Protein AF-A5YVT8-F1 (afdb_monomer)

Sequence (45 aa):
MASGSYWCYSCSRFVWVSDSISCPDCDGGFLELIQ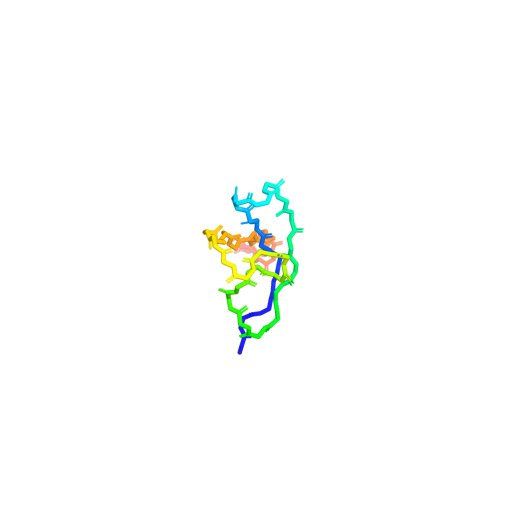EPLDFTPSDS

InterPro domains:
  IPR039525 E3 ubiquitin-protein ligase RNF126-like, zinc-ribbon [PF14369] (5-34)

Secondary structure (DSSP, 8-state):
---EEEEETTTTEEEEESSSSS-TTTS-S-EEEE-----------

Nearest PDB structures 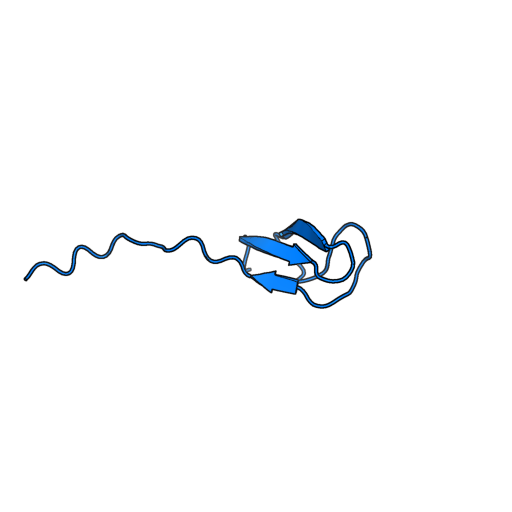(foldseek):
  7pks-assembly1_L  TM=6.881E-01  e=1.279E+00  Sus scrofa domesticus
  7ycx-assembly1_a  TM=6.952E-01  e=1.279E+00  Sus scrofa
  7d59-assembly1_L  TM=6.090E-01  e=2.454E+00  Homo sapiens
  5iy8-assembly1_L  TM=5.889E-01  e=6.958E+00  Homo sapiens

Solvent-accessible surface area (backbone atoms only — not comparable to full-atom values): 3034 Å² total; per-residue (Å²): 121,76,59,49,46,26,40,30,65,73,77,70,42,82,45,79,34,58,77,58,102,48,37,93,87,74,73,43,68,62,70,44,78,54,72,72,81,80,86,74,68,82,77,78,128

Structure (mmCIF, N/CA/C/O backbone):
data_AF-A5YVT8-F1
#
_entry.id   AF-A5YVT8-F1
#
loop_
_atom_site.group_PDB
_atom_site.id
_atom_site.type_symbol
_atom_site.label_atom_id
_atom_site.label_alt_id
_atom_site.label_comp_id
_atom_site.label_asym_id
_atom_s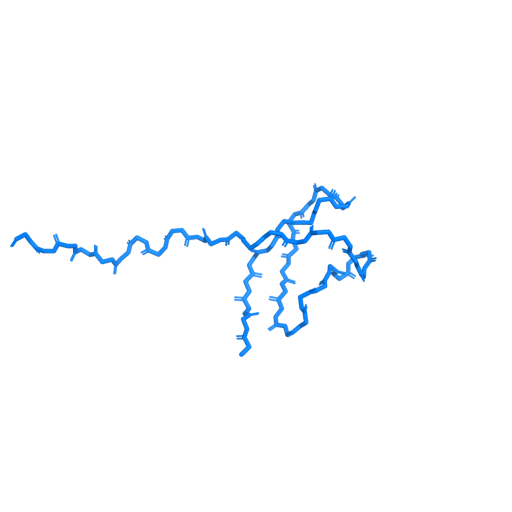ite.label_entity_id
_atom_site.label_seq_id
_atom_site.pdbx_PDB_ins_code
_atom_site.Cartn_x
_atom_site.Cartn_y
_atom_site.Cartn_z
_atom_site.occupancy
_atom_site.B_iso_or_equiv
_atom_site.auth_seq_id
_atom_site.auth_comp_id
_atom_site.auth_asym_id
_atom_site.auth_atom_id
_atom_site.pdbx_PDB_model_num
ATOM 1 N N . MET A 1 1 ? 12.400 -7.620 14.552 1.00 53.66 1 MET A N 1
ATOM 2 C CA . MET A 1 1 ? 11.946 -7.365 13.172 1.00 53.66 1 MET A CA 1
ATOM 3 C C . MET A 1 1 ? 10.563 -6.740 13.235 1.00 53.66 1 MET A C 1
ATOM 5 O O . MET A 1 1 ? 9.753 -7.211 14.025 1.00 53.66 1 MET A O 1
ATOM 9 N N . ALA A 1 2 ? 10.327 -5.641 12.518 1.00 61.34 2 ALA A N 1
ATOM 10 C CA . ALA A 1 2 ? 9.012 -5.008 12.448 1.00 61.34 2 ALA A CA 1
ATOM 11 C C . ALA A 1 2 ? 8.218 -5.697 11.334 1.00 61.34 2 ALA A C 1
ATOM 13 O O . ALA A 1 2 ? 8.623 -5.640 10.177 1.00 61.34 2 ALA A O 1
ATOM 14 N N . SER A 1 3 ? 7.133 -6.377 11.704 1.00 74.19 3 SER A N 1
ATOM 15 C CA . SER A 1 3 ? 6.184 -6.956 10.754 1.00 74.19 3 SER A CA 1
ATOM 16 C C . SER A 1 3 ? 4.872 -6.193 10.858 1.00 74.19 3 SER A C 1
ATOM 18 O O . SER A 1 3 ? 4.434 -5.870 11.963 1.00 74.19 3 SER A O 1
ATOM 20 N N . GLY A 1 4 ? 4.280 -5.840 9.722 1.00 84.94 4 GLY A N 1
ATOM 21 C CA . GLY A 1 4 ? 3.121 -4.958 9.699 1.00 84.94 4 GLY A CA 1
ATOM 22 C C . GLY A 1 4 ? 2.518 -4.785 8.314 1.00 84.94 4 GLY A C 1
ATOM 23 O O . GLY A 1 4 ? 3.054 -5.252 7.306 1.00 84.94 4 GLY A O 1
ATOM 24 N N . SER A 1 5 ? 1.371 -4.117 8.285 1.00 88.69 5 SER A N 1
ATOM 25 C CA . SER A 1 5 ? 0.709 -3.689 7.057 1.00 88.69 5 SER A CA 1
ATOM 26 C C . SER A 1 5 ? 1.326 -2.373 6.599 1.00 88.69 5 SER A C 1
ATOM 28 O O . SER A 1 5 ? 1.411 -1.424 7.374 1.00 88.69 5 SER A O 1
ATOM 30 N N . TYR A 1 6 ? 1.754 -2.303 5.345 1.00 89.50 6 TYR A N 1
ATOM 31 C CA . TYR A 1 6 ? 2.350 -1.109 4.757 1.00 89.50 6 TYR A CA 1
ATOM 32 C C . TYR A 1 6 ? 1.565 -0.680 3.523 1.00 89.50 6 TYR A C 1
ATOM 34 O O . TYR A 1 6 ? 1.010 -1.507 2.797 1.00 89.50 6 TYR A O 1
ATOM 42 N N . TRP A 1 7 ? 1.546 0.619 3.253 1.00 90.19 7 TRP A N 1
ATOM 43 C CA . TRP A 1 7 ? 1.062 1.156 1.990 1.00 90.19 7 TRP A CA 1
ATOM 44 C C . TRP A 1 7 ? 2.232 1.454 1.068 1.00 90.19 7 TRP A C 1
ATOM 46 O O . TRP A 1 7 ? 3.112 2.253 1.393 1.00 90.19 7 TRP A O 1
ATOM 56 N N . CYS A 1 8 ? 2.235 0.814 -0.097 1.00 92.38 8 CYS A N 1
ATOM 57 C CA . CYS A 1 8 ? 3.199 1.110 -1.139 1.00 92.38 8 CYS A CA 1
ATOM 58 C C . CYS A 1 8 ? 2.664 2.219 -2.039 1.00 92.38 8 CYS A C 1
ATOM 60 O O . CYS A 1 8 ? 1.685 2.023 -2.760 1.00 92.38 8 CYS A O 1
ATOM 62 N N . TYR A 1 9 ? 3.353 3.358 -2.068 1.00 90.00 9 TYR A N 1
ATOM 63 C CA . TYR A 1 9 ? 2.988 4.471 -2.948 1.00 90.00 9 TYR A CA 1
ATOM 64 C C . TYR A 1 9 ? 3.260 4.178 -4.427 1.00 90.00 9 TYR A C 1
ATOM 66 O O . TYR 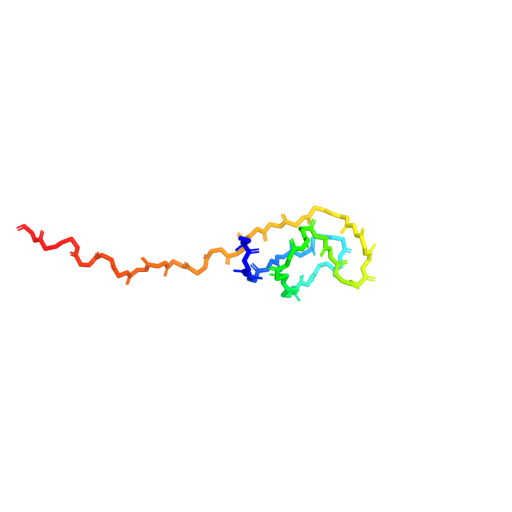A 1 9 ? 2.565 4.707 -5.288 1.00 90.00 9 TYR A O 1
ATOM 74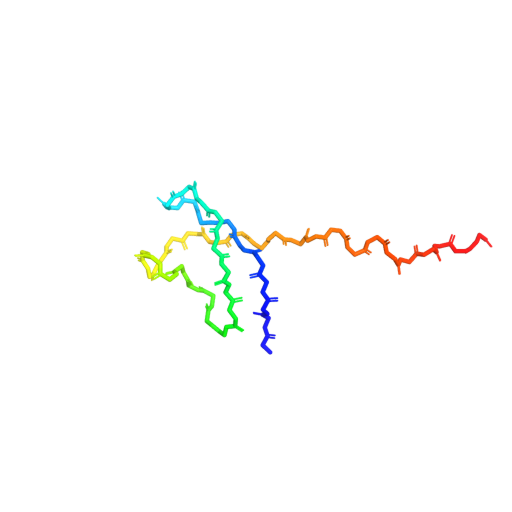 N N . SER A 1 10 ? 4.229 3.308 -4.732 1.00 91.19 10 SER A N 1
ATOM 75 C CA . SER A 1 10 ? 4.553 2.944 -6.117 1.00 91.19 10 SER A CA 1
ATOM 76 C C . SER A 1 10 ? 3.470 2.069 -6.744 1.00 91.19 10 SER A C 1
ATOM 78 O O . SER A 1 10 ? 3.084 2.290 -7.886 1.00 91.19 10 SER A O 1
ATOM 80 N N . CYS A 1 11 ? 2.969 1.084 -5.995 1.00 91.31 11 CYS A N 1
ATOM 81 C CA . CYS A 1 11 ? 1.898 0.202 -6.460 1.00 91.31 11 CYS A CA 1
ATOM 82 C C . CYS A 1 11 ? 0.508 0.759 -6.126 1.00 91.31 11 CYS A C 1
ATOM 84 O O . CYS A 1 11 ? -0.490 0.264 -6.646 1.00 91.31 11 CYS A O 1
ATOM 86 N N . SER A 1 12 ? 0.421 1.788 -5.274 1.00 91.19 12 SER A N 1
ATOM 87 C CA . SER A 1 12 ? -0.824 2.333 -4.714 1.00 91.19 12 SER A CA 1
ATOM 88 C C . SER A 1 12 ? -1.710 1.248 -4.082 1.00 91.19 12 SER A C 1
ATOM 90 O O . SER A 1 12 ? -2.911 1.173 -4.344 1.00 91.19 12 SER A O 1
ATOM 92 N N . ARG A 1 13 ? -1.090 0.354 -3.292 1.00 89.38 13 ARG A N 1
ATOM 93 C CA . ARG A 1 13 ? -1.745 -0.802 -2.651 1.00 89.38 13 ARG A CA 1
ATOM 94 C C . ARG A 1 13 ? -1.177 -1.130 -1.273 1.00 89.38 13 ARG A C 1
ATOM 96 O O . ARG A 1 13 ? -0.028 -0.813 -0.967 1.00 89.38 13 ARG A O 1
ATOM 103 N N . PHE A 1 14 ? -1.988 -1.834 -0.484 1.00 90.25 14 PHE A N 1
ATOM 104 C CA . PHE A 1 14 ? -1.572 -2.463 0.766 1.00 90.25 14 PHE A CA 1
ATOM 105 C C . PHE A 1 14 ? -0.702 -3.688 0.492 1.00 90.25 14 PHE A C 1
ATOM 107 O O . PHE A 1 14 ? -1.079 -4.561 -0.292 1.00 90.25 14 PHE A O 1
ATOM 114 N N . VAL A 1 15 ? 0.430 -3.765 1.180 1.00 88.62 15 VAL A N 1
ATOM 115 C CA . VAL A 1 15 ? 1.340 -4.907 1.173 1.00 88.62 15 VAL A CA 1
ATOM 116 C C . VAL A 1 15 ? 1.694 -5.283 2.604 1.00 88.62 15 VAL A C 1
ATOM 118 O O . VAL A 1 15 ? 1.814 -4.424 3.475 1.00 88.62 15 VAL A O 1
ATOM 121 N N . TRP A 1 16 ? 1.843 -6.578 2.861 1.00 87.75 16 TRP A N 1
ATOM 122 C CA . TRP A 1 16 ? 2.286 -7.067 4.160 1.00 87.75 16 TRP A CA 1
ATOM 123 C C . TRP A 1 16 ? 3.780 -7.347 4.108 1.00 87.75 16 TRP A C 1
ATOM 125 O O . TRP A 1 16 ? 4.258 -8.015 3.190 1.00 87.75 16 TRP A O 1
ATOM 135 N N . VAL A 1 17 ? 4.509 -6.813 5.080 1.00 85.00 17 VAL A N 1
ATOM 136 C CA . VAL A 1 17 ? 5.965 -6.896 5.133 1.00 85.00 17 VAL A CA 1
ATOM 137 C C . VAL A 1 17 ? 6.364 -7.455 6.489 1.00 85.00 17 VAL A C 1
ATOM 139 O O . VAL A 1 17 ? 5.878 -6.981 7.515 1.00 85.00 17 VAL A O 1
ATOM 142 N N . SER A 1 18 ? 7.230 -8.470 6.501 1.00 79.75 18 SER A N 1
ATOM 143 C CA . SER A 1 18 ? 7.598 -9.181 7.736 1.00 79.75 18 SER A CA 1
ATOM 144 C C . SER A 1 18 ? 9.048 -8.990 8.179 1.00 79.75 18 SER A C 1
ATOM 146 O O . SER A 1 18 ? 9.303 -9.012 9.381 1.00 79.75 18 SER A O 1
ATOM 148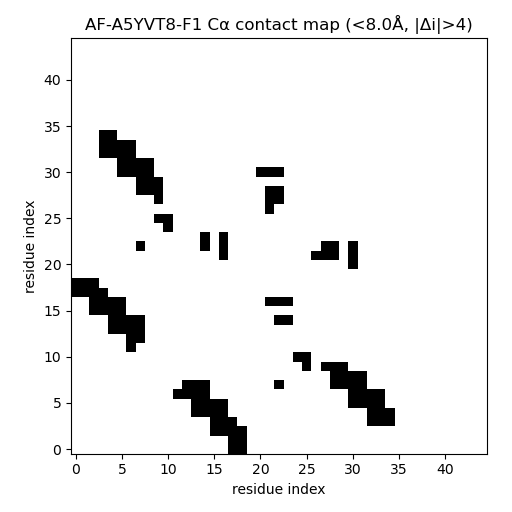 N N . ASP A 1 19 ? 9.987 -8.830 7.242 1.00 72.69 19 ASP A N 1
ATOM 149 C CA . ASP A 1 19 ? 11.426 -8.946 7.536 1.00 72.69 19 ASP A CA 1
ATOM 150 C C . ASP A 1 19 ? 12.267 -7.812 6.923 1.00 72.69 19 ASP A C 1
ATOM 152 O O . ASP A 1 19 ? 13.048 -7.166 7.622 1.00 72.69 19 ASP A O 1
ATOM 156 N N . SER A 1 20 ? 12.038 -7.490 5.648 1.00 74.38 20 SER A N 1
ATOM 157 C CA . SER A 1 20 ? 12.712 -6.416 4.910 1.00 74.38 20 SER A CA 1
ATOM 158 C C . SER A 1 20 ? 11.718 -5.321 4.540 1.00 74.38 20 SER A C 1
ATOM 160 O O . SER A 1 20 ? 10.721 -5.630 3.905 1.00 74.38 20 SER A O 1
ATOM 162 N N . ILE A 1 21 ? 11.970 -4.053 4.895 1.00 77.69 21 ILE A N 1
ATOM 163 C CA . ILE A 1 21 ? 11.099 -2.905 4.552 1.00 77.69 21 ILE A CA 1
AT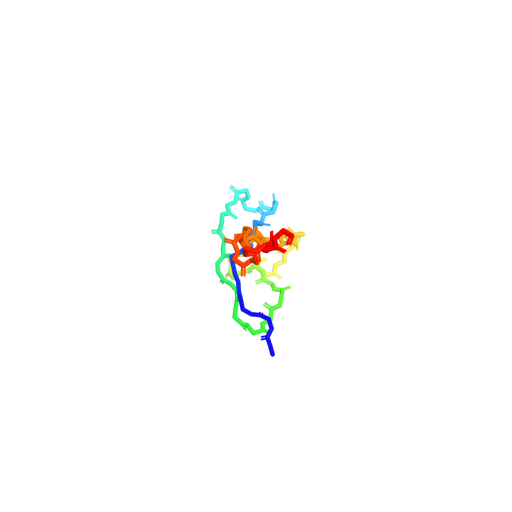OM 164 C C . ILE A 1 21 ? 11.195 -2.605 3.041 1.00 77.69 21 ILE A C 1
ATOM 166 O O . ILE A 1 21 ? 11.769 -1.605 2.620 1.00 77.69 21 ILE A O 1
ATOM 170 N N . SER A 1 22 ? 10.665 -3.503 2.217 1.00 84.69 22 SER A N 1
ATOM 171 C CA . SER A 1 22 ? 10.609 -3.420 0.760 1.00 84.69 22 SER A CA 1
ATOM 172 C C . SER A 1 22 ? 9.273 -3.972 0.265 1.00 84.69 22 SER A C 1
ATOM 174 O O . SER A 1 22 ? 8.692 -4.886 0.853 1.00 84.69 22 SER A O 1
ATOM 176 N N . CYS A 1 23 ? 8.731 -3.359 -0.790 1.00 87.38 23 CYS A N 1
ATOM 177 C CA . CYS A 1 23 ? 7.474 -3.810 -1.372 1.00 87.38 23 CYS A CA 1
ATOM 178 C C . CYS A 1 23 ? 7.707 -5.156 -2.075 1.00 87.38 23 CYS A C 1
ATOM 180 O O . CYS A 1 23 ? 8.560 -5.202 -2.955 1.00 87.38 23 CYS A O 1
ATOM 182 N N . PRO A 1 24 ? 6.952 -6.227 -1.783 1.00 85.94 24 PRO A N 1
ATOM 183 C CA . PRO A 1 24 ? 7.165 -7.529 -2.423 1.00 85.94 24 PRO A CA 1
ATOM 184 C C . PRO A 1 24 ? 6.831 -7.546 -3.924 1.00 85.94 24 PRO A C 1
ATOM 186 O O . PRO A 1 24 ? 7.194 -8.490 -4.618 1.00 85.94 24 PRO A O 1
ATOM 189 N N . ASP A 1 25 ? 6.118 -6.532 -4.419 1.00 85.06 25 ASP A N 1
ATOM 190 C CA . ASP A 1 25 ? 5.632 -6.475 -5.801 1.00 85.06 25 ASP A CA 1
ATOM 191 C C . ASP A 1 25 ? 6.576 -5.693 -6.728 1.00 85.06 25 ASP A C 1
ATOM 193 O O . ASP A 1 25 ? 6.857 -6.118 -7.845 1.00 85.06 25 ASP A O 1
ATOM 197 N N . CYS A 1 26 ? 7.115 -4.567 -6.252 1.00 89.69 26 CYS A N 1
ATOM 198 C CA . CYS A 1 26 ? 8.012 -3.708 -7.031 1.00 89.69 26 CYS A CA 1
ATOM 199 C C . CYS A 1 26 ? 9.445 -3.632 -6.485 1.00 89.69 26 CYS A C 1
ATOM 201 O O . CYS A 1 26 ? 10.251 -2.875 -7.024 1.00 89.69 26 CYS A O 1
ATOM 203 N N . ASP A 1 27 ? 9.747 -4.378 -5.416 1.00 83.38 27 ASP A N 1
ATOM 204 C CA . ASP A 1 27 ? 11.036 -4.421 -4.704 1.00 83.38 27 ASP A CA 1
ATOM 205 C C . ASP A 1 27 ? 11.568 -3.036 -4.279 1.00 83.38 27 ASP A C 1
ATOM 207 O O . ASP A 1 27 ? 12.754 -2.828 -4.040 1.00 83.38 27 ASP A O 1
ATOM 211 N N . GLY A 1 28 ? 10.679 -2.043 -4.176 1.00 78.94 28 GLY A N 1
ATOM 212 C CA . GLY A 1 28 ? 11.070 -0.656 -3.964 1.00 78.94 28 GLY A CA 1
ATOM 213 C C . GLY A 1 28 ? 9.903 0.272 -3.649 1.00 78.94 28 GLY A C 1
ATOM 214 O O . GLY A 1 28 ? 8.837 -0.146 -3.196 1.00 78.94 28 GLY A O 1
ATOM 215 N N . GLY A 1 29 ? 10.124 1.565 -3.884 1.00 80.25 29 GLY A N 1
ATOM 216 C CA . GLY A 1 29 ? 9.161 2.616 -3.568 1.00 80.25 29 GLY A CA 1
ATOM 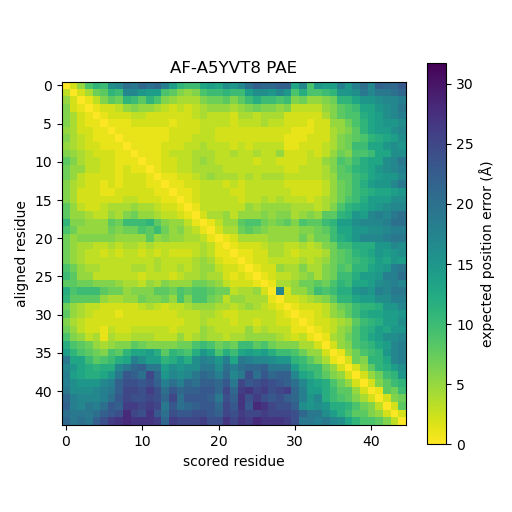217 C C . GLY A 1 29 ? 9.138 3.004 -2.087 1.00 80.25 29 GLY A C 1
ATOM 218 O O . GLY A 1 29 ? 9.743 2.364 -1.230 1.00 80.25 29 GLY A O 1
ATOM 219 N N . PHE A 1 30 ? 8.442 4.100 -1.790 1.00 86.94 30 PHE A N 1
ATOM 220 C CA . PHE A 1 30 ? 8.218 4.537 -0.415 1.00 86.94 30 PHE A CA 1
ATOM 221 C C . PHE A 1 30 ? 7.107 3.682 0.214 1.00 86.94 30 PHE A C 1
ATOM 223 O O . PHE A 1 30 ? 6.004 3.599 -0.340 1.00 86.94 30 PHE A O 1
ATOM 230 N N . LEU A 1 31 ? 7.422 3.033 1.338 1.00 89.00 31 LEU A N 1
ATOM 231 C CA . LEU A 1 31 ? 6.478 2.274 2.153 1.00 89.00 31 LEU A CA 1
ATOM 232 C C . LEU A 1 31 ? 6.144 3.057 3.418 1.00 89.00 31 LEU A C 1
ATOM 234 O O . LEU A 1 31 ? 7.036 3.406 4.189 1.00 89.00 31 LEU A O 1
ATOM 238 N N . GLU A 1 32 ? 4.858 3.267 3.663 1.00 89.31 32 GLU A N 1
ATOM 239 C CA . GLU A 1 32 ? 4.369 3.857 4.907 1.00 89.31 32 GLU A CA 1
ATOM 240 C C . GLU A 1 32 ? 3.767 2.767 5.782 1.00 89.31 32 GLU A C 1
ATOM 242 O O . GLU A 1 32 ? 2.918 1.999 5.329 1.00 89.31 32 GLU A O 1
ATOM 247 N N . LEU A 1 33 ? 4.246 2.665 7.023 1.00 87.31 33 LEU A N 1
ATOM 248 C CA . LEU A 1 33 ? 3.698 1.724 7.991 1.00 87.31 33 LEU A CA 1
ATOM 249 C C . LEU A 1 33 ? 2.291 2.174 8.361 1.00 87.31 33 LEU A C 1
ATOM 251 O O . LEU A 1 33 ? 2.101 3.252 8.920 1.00 87.31 33 LEU A O 1
ATOM 255 N N . ILE A 1 34 ? 1.321 1.305 8.120 1.00 86.88 34 ILE A N 1
ATOM 256 C CA . ILE A 1 34 ? -0.036 1.500 8.598 1.00 86.88 34 ILE A CA 1
ATOM 257 C C . ILE A 1 34 ? -0.090 0.879 9.979 1.00 86.88 34 ILE A C 1
ATOM 259 O O . ILE A 1 34 ? -0.319 -0.318 10.152 1.00 86.88 34 ILE A O 1
ATOM 263 N N . GLN A 1 35 ? 0.204 1.714 10.973 1.00 77.25 35 GLN A N 1
ATOM 264 C CA . GLN A 1 35 ? -0.070 1.371 12.354 1.00 77.25 35 GLN A CA 1
ATOM 265 C C . GLN A 1 35 ? -1.588 1.327 12.497 1.00 77.25 35 GLN A C 1
ATOM 267 O O . GLN A 1 35 ? -2.253 2.361 12.432 1.00 77.25 35 GLN A O 1
ATOM 272 N N . GLU A 1 36 ? -2.145 0.132 12.688 1.00 68.25 36 GLU A N 1
ATOM 273 C CA . GLU A 1 36 ? -3.438 0.060 13.357 1.00 68.25 36 GLU A CA 1
ATOM 274 C C . GLU A 1 36 ? -3.281 0.800 14.689 1.00 68.25 36 GLU A C 1
ATOM 276 O O . GLU A 1 36 ? -2.272 0.591 15.379 1.00 68.25 36 GLU A O 1
ATOM 281 N N . PRO A 1 37 ? -4.205 1.714 15.035 1.00 58.16 37 PRO A N 1
ATOM 282 C CA . PRO A 1 37 ? -4.173 2.325 16.345 1.00 58.16 37 PRO A CA 1
ATOM 283 C C . PRO A 1 37 ? -4.258 1.171 17.339 1.00 58.16 37 PRO A C 1
ATOM 285 O O . PRO A 1 37 ? -5.273 0.481 17.423 1.00 58.16 37 PRO A O 1
ATOM 288 N N . LEU A 1 38 ? -3.166 0.925 18.062 1.00 60.38 38 LEU A N 1
ATOM 289 C CA . LEU A 1 38 ? -3.179 0.096 19.258 1.00 60.38 38 LEU A CA 1
ATOM 290 C C . LEU A 1 38 ? -3.943 0.892 20.323 1.00 60.38 38 LEU A C 1
ATOM 292 O O . LEU A 1 38 ? -3.367 1.385 21.288 1.00 60.38 38 LEU A O 1
ATOM 296 N N . ASP A 1 39 ? -5.243 1.073 20.100 1.00 61.41 39 ASP A N 1
ATOM 297 C CA . ASP A 1 39 ? -6.196 1.689 21.012 1.00 61.41 39 ASP A CA 1
ATOM 298 C C . ASP A 1 39 ? -6.509 0.672 22.116 1.00 61.41 39 ASP A C 1
ATOM 300 O O . ASP A 1 39 ? -7.590 0.111 22.211 1.00 61.41 39 ASP A O 1
ATOM 304 N N . PHE A 1 40 ? -5.488 0.328 22.898 1.00 58.78 40 PHE A N 1
ATOM 305 C CA . PHE A 1 40 ? -5.623 -0.417 24.145 1.00 58.78 40 PHE A CA 1
ATOM 306 C C . PHE A 1 40 ? -4.559 0.055 25.137 1.00 58.78 40 PHE A C 1
ATOM 308 O O . PHE A 1 40 ? -3.833 -0.726 25.745 1.00 58.78 40 PHE A O 1
ATOM 315 N N . THR A 1 41 ? -4.501 1.363 25.360 1.00 60.94 41 THR A N 1
ATOM 316 C CA . THR A 1 41 ? -4.355 1.823 26.737 1.00 60.94 41 THR A CA 1
ATOM 317 C C . THR A 1 41 ? -5.699 2.423 27.116 1.00 60.94 41 THR A C 1
ATOM 319 O O . THR A 1 41 ? -5.957 3.562 26.724 1.00 60.94 41 THR A O 1
ATOM 322 N N . PRO A 1 42 ? -6.584 1.714 27.846 1.00 63.16 42 PRO A N 1
ATOM 323 C CA . PRO A 1 42 ? -7.510 2.439 28.694 1.00 63.16 42 PRO A CA 1
ATOM 324 C C . PRO A 1 42 ? -6.617 3.285 29.602 1.00 63.16 42 PRO A C 1
ATOM 326 O O . PRO A 1 42 ? -5.971 2.767 30.512 1.00 63.16 42 PRO A O 1
ATOM 329 N N . SER A 1 43 ? -6.471 4.568 29.271 1.00 66.00 43 SER A N 1
ATOM 330 C CA . SER A 1 43 ? -6.004 5.573 30.211 1.00 66.00 43 SER A CA 1
ATOM 331 C C . SER A 1 43 ? -7.079 5.635 31.287 1.00 66.00 43 SER A C 1
ATOM 333 O O . SER A 1 43 ? -8.015 6.428 31.211 1.00 66.00 43 SER A O 1
ATOM 335 N N . ASP A 1 44 ? -7.007 4.672 32.203 1.00 56.16 44 ASP A N 1
ATOM 336 C CA . ASP A 1 44 ? -7.749 4.681 33.447 1.00 56.16 44 ASP A CA 1
ATOM 337 C C . ASP A 1 44 ? -7.420 5.993 34.163 1.00 56.16 44 ASP A C 1
ATOM 339 O O . ASP A 1 44 ? -6.267 6.436 34.184 1.00 56.16 44 ASP A O 1
ATOM 343 N N . SER A 1 45 ? -8.500 6.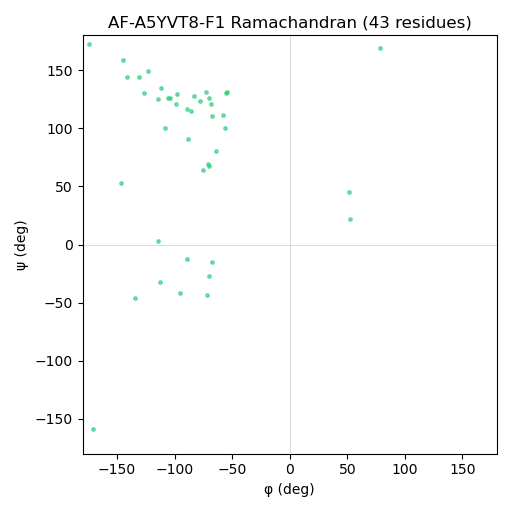646 34.573 1.00 57.03 45 SER A N 1
ATOM 344 C CA . SER A 1 45 ? -8.641 8.080 34.830 1.00 57.03 45 SER A CA 1
ATOM 345 C C . SER A 1 45 ? -7.984 8.564 36.119 1.00 57.03 45 SER A C 1
ATOM 347 O O . SER A 1 45 ? -7.870 7.773 37.077 1.00 57.03 45 SER A O 1
#

Mean predicted aligned error: 8.33 Å

Radius of gyration: 13.4 Å; Cα contacts (8 Å, |Δi|>4): 68; chains: 1; bounding box: 21×17×42 Å

Organism: Arabidopsis thaliana (NCBI:txid3702)

pLDDT: mean 78.81, std 12.19, range [53.66, 92.38]

Foldseek 3Di:
DDWAWKQFPVVRDIDTDDDDPAGPPPRDGDIDGDDDPPPPDPPPD